Protein AF-A0A2K6SUF2-F1 (afdb_monomer)

Secondary structure (DSSP, 8-state):
--------HHHHHHTSTT-TT-----HHHHH-GGGGTTS-----TT-TT-GGGHHHHHHHHHHHHHHHHHHHTSSHHHHHHHHHHHHHTTT-B-SSGGGTT-B-EEE-S-SSTTT---EEE---S-TT-PPPHHHHTTT----

Solvent-accessible surface area (backbone atoms only — not comparable to full-atom values): 8845 Å² total; per-residue (Å²): 130,84,74,80,77,79,76,49,71,59,59,53,52,40,67,36,92,92,31,61,80,54,72,78,75,56,65,73,59,68,71,38,61,75,77,50,62,90,53,90,78,75,74,69,86,88,54,88,84,50,80,88,42,52,67,56,51,50,53,49,48,54,53,50,47,31,59,46,49,58,61,42,40,65,48,74,66,36,37,48,51,53,48,52,39,36,76,72,34,65,62,35,55,44,88,50,78,92,49,73,64,38,50,22,42,69,22,19,85,36,87,50,89,87,76,47,70,63,41,78,46,65,72,95,64,69,90,87,64,77,74,52,69,76,55,56,61,69,38,55,32,33,105

pLDDT: mean 79.37, std 14.46, range [34.09, 95.25]

Mean predicted aligned error: 8.41 Å

Organism: Saimiri boliviensis boliviensis (NCBI:txid39432)

Foldseek 3Di:
DDDPPDQDPQNVQCPDPPNVQFDRQDVVCVVPVVLCPPPPPDDPPVPDPDPVCPVVVVVSVVVSVQLSSQSRCQDPPNVVRSLVCQVVLSVWFDPDPVRVRHRWHWAWDDQDPPPTAIDTDGDPDDDPDRPPSVRNNVRYDDD

Sequence (143 aa):
MSSSEEVSWISWFCGLRGYEFFCEVDEDYIQVKFNLTGLNVQPDEEREDNPNQSDLIEQAAEMLYGLIQARYILPNRGIAQMLEKYQQADFGYCPHVYCENQPMLPVGLSDIPGEAMVKLYYHPGQHGETPSLLKIQKISWAW

InterPro domains:
  IPR000704 Casein kinase II, regulatory subunit [PF01214] (8-121)
  IPR000704 Casein kinase II, regulatory subunit [PR00472] (8-24)
  IPR000704 Casein kinase II, regulatory subunit [PR00472] (25-39)
  IPR000704 Casein kinase II, regulatory subunit [PR00472] (65-86)
  IPR000704 Casein kinase II, regulatory subunit [PR00472] (90-111)
  IPR000704 Casein kinase II, regulatory subunit [PR00472] (112-133)
  IPR000704 Casein kinase II, regulatory subunit [PTHR11740] (2-122)
  IPR000704 Casein kinase II, regulatory subunit [SM01085] (8-135)
  IPR016149 Casein kinase II, regulatory subunit, N-terminal [G3DSA:1.10.1820.10] (1-90)
  IPR035991 Casein kinase II subunit beta-like [SSF57798] (6-121)

Structure (mmCIF, N/CA/C/O backbone):
data_AF-A0A2K6SUF2-F1
#
_entry.id   AF-A0A2K6SUF2-F1
#
loop_
_atom_site.group_PDB
_atom_site.id
_atom_site.type_symbol
_atom_site.label_atom_id
_atom_site.label_alt_id
_atom_site.label_comp_id
_atom_site.label_asym_id
_atom_site.label_entity_id
_atom_site.label_seq_id
_atom_site.pdbx_PDB_ins_code
_atom_site.Cartn_x
_atom_site.Cartn_y
_atom_site.Cartn_z
_atom_site.occupancy
_atom_site.B_iso_or_equiv
_atom_site.auth_seq_id
_atom_site.auth_comp_id
_atom_site.auth_asym_id
_atom_site.auth_atom_id
_atom_site.pdbx_PDB_model_num
ATOM 1 N N . MET A 1 1 ? -14.552 24.640 -19.407 1.00 34.09 1 MET A N 1
ATOM 2 C CA . MET A 1 1 ? -14.450 23.401 -20.205 1.00 34.09 1 MET A CA 1
ATOM 3 C C . MET A 1 1 ? -13.461 22.533 -19.457 1.00 34.09 1 MET A C 1
ATOM 5 O O . MET A 1 1 ? -12.355 23.002 -19.236 1.00 34.09 1 MET A O 1
ATOM 9 N N . SER A 1 2 ? -13.925 21.406 -18.917 1.00 47.66 2 SER A N 1
ATOM 10 C CA . SER A 1 2 ? -13.158 20.541 -18.011 1.00 47.66 2 SER A CA 1
ATOM 11 C C . SER A 1 2 ? -11.931 20.009 -18.744 1.00 47.66 2 SER A C 1
ATOM 13 O O . SER A 1 2 ? -12.105 19.370 -19.780 1.00 47.66 2 SER A O 1
ATOM 15 N N . SER A 1 3 ? -10.717 20.276 -18.253 1.00 49.47 3 SER A N 1
ATOM 16 C CA . SER A 1 3 ? -9.600 19.397 -18.592 1.00 49.47 3 SER A CA 1
ATOM 17 C C . SER A 1 3 ? -9.940 18.053 -17.972 1.00 49.47 3 SER A C 1
ATOM 19 O O . SER A 1 3 ? -10.200 17.979 -16.772 1.00 49.47 3 SER A O 1
ATOM 21 N N . SER A 1 4 ? -10.044 17.016 -18.787 1.00 57.81 4 SER A N 1
ATOM 22 C CA . SER A 1 4 ? -10.006 15.649 -18.293 1.00 57.81 4 SER A CA 1
ATOM 23 C C . SER A 1 4 ? -8.680 15.517 -17.547 1.00 57.81 4 SER A C 1
ATOM 25 O O . SER A 1 4 ? -7.631 15.598 -18.180 1.00 57.81 4 SER A O 1
ATOM 27 N N . GLU A 1 5 ? -8.706 15.459 -16.218 1.00 69.69 5 GLU A N 1
ATOM 28 C CA . GLU A 1 5 ? -7.509 15.134 -15.445 1.00 69.69 5 GLU A CA 1
ATOM 29 C C . GLU A 1 5 ? -7.100 13.725 -15.878 1.00 69.69 5 GLU A C 1
ATOM 31 O O . GLU A 1 5 ? -7.858 12.769 -15.703 1.00 69.69 5 GLU A O 1
AT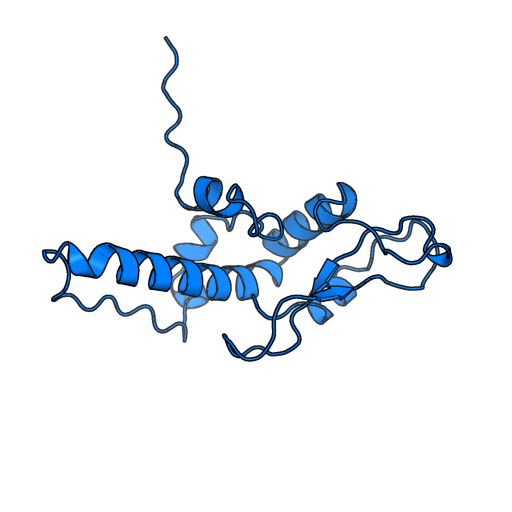OM 36 N N . GLU A 1 6 ? -5.966 13.612 -16.568 1.00 79.12 6 GLU A N 1
ATOM 37 C CA . GLU A 1 6 ? -5.395 12.311 -16.891 1.00 79.12 6 GLU A CA 1
ATOM 38 C C . GLU A 1 6 ? -5.068 11.623 -15.563 1.00 79.12 6 GLU A C 1
ATOM 40 O O . GLU A 1 6 ? -4.256 12.112 -14.778 1.00 79.12 6 GLU A O 1
ATOM 45 N N . VAL A 1 7 ? -5.767 10.525 -15.276 1.00 85.38 7 VAL A N 1
ATOM 46 C CA . VAL A 1 7 ? -5.544 9.729 -14.067 1.00 85.38 7 VAL A CA 1
ATOM 47 C C . VAL A 1 7 ? -4.164 9.086 -14.186 1.00 85.38 7 VAL A C 1
ATOM 49 O O . VAL A 1 7 ? -3.870 8.439 -15.193 1.00 85.38 7 VAL A O 1
ATOM 52 N N . SER A 1 8 ? -3.311 9.270 -13.177 1.00 92.12 8 SER A N 1
ATOM 53 C CA . SER A 1 8 ? -1.987 8.643 -13.155 1.00 92.12 8 SER A CA 1
ATOM 54 C C . SER A 1 8 ? -2.113 7.117 -13.109 1.00 92.12 8 SER A C 1
ATOM 56 O O . SER A 1 8 ? -3.099 6.581 -12.599 1.00 92.12 8 SER A O 1
ATOM 58 N N . TRP A 1 9 ? -1.097 6.395 -13.597 1.00 93.12 9 TRP A N 1
ATOM 59 C CA . TRP A 1 9 ? -1.087 4.927 -13.521 1.00 93.12 9 TRP A CA 1
ATOM 60 C C . TRP A 1 9 ? -1.239 4.431 -12.076 1.00 93.12 9 TRP A C 1
ATOM 62 O O . TRP A 1 9 ? -1.969 3.478 -11.834 1.00 93.12 9 TRP A O 1
ATOM 72 N N . ILE A 1 10 ? -0.620 5.125 -11.113 1.00 94.25 10 ILE A N 1
ATOM 73 C CA . ILE A 1 10 ? -0.703 4.806 -9.681 1.00 94.25 10 ILE A CA 1
ATOM 74 C C . ILE A 1 10 ? -2.144 4.915 -9.176 1.00 94.25 10 ILE A C 1
ATOM 76 O O . ILE A 1 10 ? -2.648 3.982 -8.556 1.00 94.25 10 ILE A O 1
ATOM 80 N N . SER A 1 11 ? -2.818 6.030 -9.467 1.00 93.94 11 SER A N 1
ATOM 81 C CA . SER A 1 11 ? -4.192 6.244 -9.004 1.00 93.94 11 SER A CA 1
ATOM 82 C C . SER A 1 11 ? -5.171 5.286 -9.687 1.00 93.94 11 SER A C 1
ATOM 84 O O . SER A 1 11 ? -6.050 4.713 -9.043 1.00 93.94 11 SER A O 1
ATOM 86 N N . TRP A 1 12 ? -4.968 5.018 -10.982 1.00 93.56 12 TRP A N 1
ATOM 87 C CA . TRP A 1 12 ? -5.720 3.994 -11.703 1.00 93.56 12 TRP A CA 1
ATOM 88 C C . TRP A 1 12 ? -5.540 2.603 -11.077 1.00 93.56 12 TRP A C 1
ATOM 90 O O . TRP A 1 12 ? -6.537 1.942 -10.790 1.00 93.56 12 TRP A O 1
ATOM 100 N N . PHE A 1 13 ? -4.296 2.188 -10.819 1.00 92.31 13 PHE A N 1
ATOM 101 C CA . PHE A 1 13 ? -3.958 0.875 -10.267 1.00 92.31 13 PHE A CA 1
ATOM 102 C C . PHE A 1 13 ? -4.526 0.678 -8.855 1.00 92.31 13 PHE A C 1
ATOM 104 O O . PHE A 1 13 ? -5.204 -0.314 -8.598 1.00 92.31 13 PHE A O 1
ATOM 111 N N . CYS A 1 14 ? -4.339 1.650 -7.956 1.00 92.69 14 CYS A N 1
ATOM 112 C CA . CYS A 1 14 ? -4.898 1.610 -6.599 1.00 92.69 14 CYS A CA 1
ATOM 113 C C . CYS A 1 14 ? -6.441 1.633 -6.582 1.00 92.69 14 CYS A C 1
ATOM 115 O O . CYS A 1 14 ? -7.055 1.213 -5.601 1.00 92.69 14 CYS A O 1
ATOM 117 N N . GLY A 1 15 ? -7.075 2.113 -7.658 1.00 91.38 15 GLY A N 1
ATOM 118 C CA . GLY A 1 15 ? -8.526 2.095 -7.843 1.00 91.38 15 GLY A CA 1
ATOM 119 C C . GLY A 1 15 ? -9.087 0.775 -8.388 1.00 91.38 15 GLY A C 1
ATOM 120 O O . GLY A 1 15 ? -10.310 0.618 -8.459 1.00 91.38 15 GLY A O 1
ATOM 121 N N . LEU A 1 16 ? -8.235 -0.176 -8.789 1.00 90.94 16 LEU A N 1
ATOM 122 C CA . LEU A 1 16 ? -8.674 -1.482 -9.270 1.00 90.94 16 LEU A CA 1
ATOM 123 C C . LEU A 1 16 ? -9.233 -2.335 -8.126 1.00 90.94 16 LEU A C 1
ATOM 125 O O . LEU A 1 16 ? -8.742 -2.342 -6.996 1.00 90.94 16 LEU A O 1
ATOM 129 N N . ARG A 1 17 ? -10.256 -3.131 -8.447 1.00 89.12 17 ARG A N 1
ATOM 130 C CA . ARG A 1 17 ? -10.838 -4.086 -7.501 1.00 89.12 17 ARG A CA 1
ATOM 131 C C . ARG A 1 17 ? -9.795 -5.131 -7.094 1.00 89.12 17 ARG A C 1
ATOM 133 O O . ARG A 1 17 ? -9.251 -5.808 -7.960 1.00 89.12 17 ARG A O 1
ATOM 140 N N . GLY A 1 18 ? -9.604 -5.329 -5.794 1.00 84.94 18 GLY A N 1
ATOM 141 C CA . GLY A 1 18 ? -8.580 -6.211 -5.223 1.00 84.94 18 GLY A CA 1
ATOM 142 C C . GLY A 1 18 ? -7.276 -5.505 -4.838 1.00 84.94 18 GLY A C 1
ATOM 143 O O . GLY A 1 18 ? -6.436 -6.130 -4.193 1.00 84.94 18 GLY A O 1
ATOM 144 N N . TYR A 1 19 ? -7.117 -4.225 -5.190 1.00 87.38 19 TYR A N 1
ATOM 145 C CA . TYR A 1 19 ? -5.934 -3.411 -4.897 1.00 87.38 19 TYR A CA 1
ATOM 146 C C . TYR A 1 19 ? -6.245 -2.268 -3.917 1.00 87.38 19 TYR A C 1
ATOM 148 O O . TYR A 1 19 ? -5.422 -1.386 -3.693 1.00 87.38 19 TYR A O 1
ATOM 156 N N . GLU A 1 20 ? -7.398 -2.309 -3.246 1.00 86.62 20 GLU A N 1
ATOM 157 C CA . GLU A 1 20 ? -7.878 -1.248 -2.350 1.00 86.62 20 GLU A CA 1
ATOM 158 C C . GLU A 1 20 ? -6.990 -1.057 -1.107 1.00 86.62 20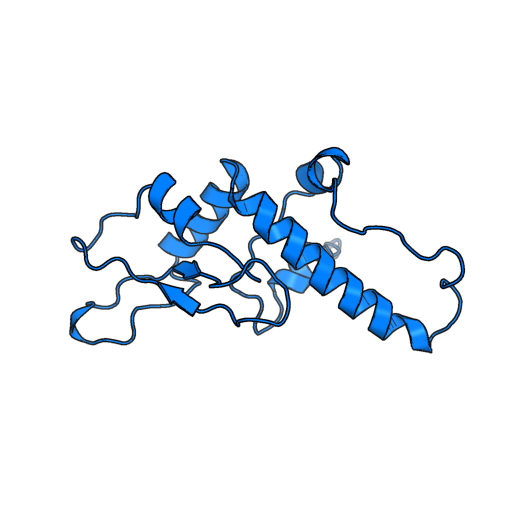 GLU A C 1
ATOM 160 O O . GLU A 1 20 ? -7.086 -0.047 -0.402 1.00 86.62 20 GLU A O 1
ATOM 165 N N . PHE A 1 21 ? -6.126 -2.035 -0.815 1.00 88.50 21 PHE A N 1
ATOM 166 C CA . PHE A 1 21 ? -5.176 -1.984 0.295 1.00 88.50 21 PHE A CA 1
ATOM 167 C C . PHE A 1 21 ? -3.915 -1.181 -0.032 1.00 88.50 21 PHE A C 1
ATOM 169 O O . PHE A 1 21 ? -3.185 -0.798 0.885 1.00 88.50 21 PHE A O 1
ATOM 176 N N . PHE A 1 22 ? -3.663 -0.902 -1.310 1.00 90.50 22 PHE A N 1
ATOM 177 C CA . PHE A 1 22 ? -2.564 -0.046 -1.716 1.00 90.50 22 PHE A CA 1
ATOM 178 C C . PHE A 1 22 ? -2.851 1.408 -1.328 1.00 90.50 22 PHE A C 1
ATOM 180 O O . PHE A 1 22 ? -3.994 1.871 -1.289 1.00 90.50 22 PHE A O 1
ATOM 187 N N . CYS A 1 23 ? -1.783 2.126 -1.008 1.00 92.31 23 CYS A N 1
ATOM 188 C CA . CYS A 1 23 ? -1.780 3.577 -0.931 1.00 92.31 23 CYS A CA 1
ATOM 189 C C . CYS A 1 23 ? -1.072 4.120 -2.177 1.00 92.31 23 CYS A C 1
ATOM 191 O O . CYS A 1 23 ? -0.328 3.394 -2.840 1.00 92.31 23 CYS A O 1
ATOM 193 N N . GLU A 1 24 ? -1.322 5.377 -2.525 1.00 95.25 24 GLU A N 1
ATOM 194 C CA . GLU A 1 24 ? -0.695 5.992 -3.693 1.00 95.25 24 GLU A CA 1
ATOM 195 C C . GLU A 1 24 ? 0.730 6.427 -3.327 1.00 95.25 24 GLU A C 1
ATOM 197 O O . GLU A 1 24 ? 0.940 7.379 -2.572 1.00 95.25 24 GLU A O 1
ATOM 202 N N . VAL A 1 25 ? 1.730 5.694 -3.824 1.00 94.69 25 VAL A N 1
ATOM 203 C CA . VAL A 1 25 ? 3.140 6.035 -3.598 1.00 94.69 25 VAL A CA 1
ATOM 204 C C . VAL A 1 25 ? 3.447 7.381 -4.248 1.00 94.69 25 VAL A C 1
ATOM 206 O O . VAL A 1 25 ? 3.221 7.559 -5.444 1.00 94.69 25 VAL A O 1
ATOM 209 N N . ASP A 1 26 ? 4.028 8.307 -3.482 1.00 94.75 26 ASP A N 1
ATOM 210 C CA . ASP A 1 26 ? 4.439 9.601 -4.028 1.00 94.75 26 ASP A CA 1
ATOM 211 C C . ASP A 1 26 ? 5.442 9.415 -5.184 1.00 94.75 26 ASP A C 1
ATOM 213 O O . ASP A 1 26 ? 6.453 8.715 -5.053 1.00 94.75 26 ASP A O 1
ATOM 217 N N . GLU A 1 27 ? 5.227 10.105 -6.306 1.00 91.75 27 GLU A N 1
ATOM 218 C CA . GLU A 1 27 ? 6.136 10.027 -7.457 1.00 91.75 27 GLU A CA 1
ATOM 219 C C . GLU A 1 27 ? 7.570 10.455 -7.105 1.00 91.75 27 GLU A C 1
ATOM 221 O O . GLU A 1 27 ? 8.535 9.894 -7.628 1.00 91.75 27 GLU A O 1
ATOM 226 N N . ASP A 1 28 ? 7.732 11.407 -6.178 1.00 93.56 28 ASP A N 1
ATOM 227 C CA . ASP A 1 28 ? 9.047 11.862 -5.720 1.00 93.56 28 ASP A CA 1
ATOM 228 C C . ASP A 1 28 ? 9.822 10.756 -4.984 1.00 93.56 28 ASP A C 1
ATOM 230 O O . ASP A 1 28 ? 11.051 10.706 -5.066 1.00 93.56 28 ASP A O 1
ATOM 234 N N . TYR A 1 29 ? 9.132 9.814 -4.335 1.00 93.94 29 TYR A N 1
ATOM 235 C CA . TYR A 1 29 ? 9.752 8.641 -3.729 1.00 93.94 29 TYR A CA 1
ATOM 236 C C . TYR A 1 29 ? 10.286 7.672 -4.788 1.00 93.94 29 TYR A C 1
ATOM 238 O O . TYR A 1 29 ? 11.397 7.153 -4.630 1.00 93.94 29 TYR A O 1
ATOM 246 N N . ILE A 1 30 ? 9.520 7.452 -5.863 1.00 91.56 30 ILE A N 1
ATOM 247 C CA . ILE A 1 30 ? 9.874 6.550 -6.973 1.00 91.56 30 ILE A CA 1
ATOM 248 C C . ILE A 1 30 ? 11.040 7.123 -7.787 1.00 91.56 30 ILE A C 1
ATOM 250 O O . ILE A 1 30 ? 11.960 6.399 -8.163 1.00 91.56 30 ILE A O 1
ATOM 254 N N . GLN A 1 31 ? 11.050 8.437 -8.021 1.00 89.44 31 GLN A N 1
ATOM 255 C CA . GLN A 1 31 ? 12.101 9.113 -8.790 1.00 89.44 31 GLN A CA 1
ATOM 256 C C . GLN A 1 31 ? 13.482 9.051 -8.110 1.00 89.44 31 GLN A C 1
ATOM 258 O O . GLN A 1 31 ? 14.522 9.149 -8.774 1.00 89.44 31 GLN A O 1
ATOM 263 N N . VAL A 1 32 ? 13.532 8.846 -6.790 1.00 90.75 32 VAL A N 1
ATOM 264 C CA . VAL A 1 32 ? 14.786 8.653 -6.055 1.00 90.75 32 VAL A CA 1
ATOM 265 C C . VAL A 1 32 ? 15.303 7.232 -6.285 1.00 90.75 32 VAL A C 1
ATOM 267 O O . VAL A 1 32 ? 14.987 6.299 -5.550 1.00 90.75 32 VAL A O 1
ATOM 270 N N . LYS A 1 33 ? 16.193 7.079 -7.276 1.00 86.94 33 LYS A N 1
ATOM 271 C CA . LYS A 1 33 ? 16.798 5.790 -7.681 1.00 86.94 33 LYS A CA 1
ATOM 272 C C . LYS A 1 33 ? 17.314 4.937 -6.518 1.00 86.94 33 LYS A C 1
ATOM 274 O O . LYS A 1 33 ? 17.229 3.715 -6.573 1.00 86.94 33 LYS A O 1
ATOM 279 N N . PHE A 1 34 ? 17.838 5.565 -5.462 1.00 89.50 34 PHE A N 1
ATOM 280 C CA . PHE A 1 34 ? 18.336 4.846 -4.289 1.00 89.50 34 PHE A CA 1
ATOM 281 C C . PHE A 1 34 ? 17.239 4.025 -3.586 1.00 89.50 34 PHE A C 1
ATOM 283 O O . PHE A 1 34 ? 17.511 2.903 -3.159 1.00 89.50 34 PHE A O 1
ATOM 290 N N . ASN A 1 35 ? 15.998 4.517 -3.539 1.00 88.06 35 ASN A N 1
ATOM 291 C CA . ASN A 1 35 ? 14.864 3.805 -2.937 1.00 88.06 35 ASN A CA 1
ATOM 292 C C . ASN A 1 35 ? 14.507 2.524 -3.708 1.00 88.06 35 ASN A C 1
ATOM 294 O O . ASN A 1 35 ? 13.980 1.569 -3.133 1.00 88.06 35 ASN A O 1
ATOM 298 N N . LEU A 1 36 ? 14.859 2.474 -4.995 1.00 89.00 36 LEU A N 1
ATOM 299 C CA . LEU A 1 36 ? 14.630 1.336 -5.885 1.00 89.00 36 LEU A CA 1
ATOM 300 C C . LEU A 1 36 ? 15.814 0.354 -5.926 1.00 89.00 36 LEU A C 1
ATOM 302 O O . LEU A 1 36 ? 15.749 -0.667 -6.604 1.00 89.00 36 LEU A O 1
ATOM 306 N N . THR A 1 37 ? 16.899 0.616 -5.188 1.00 87.31 37 THR A N 1
ATOM 307 C CA . THR A 1 37 ? 18.103 -0.234 -5.212 1.00 87.31 37 THR A CA 1
ATOM 308 C C . THR A 1 37 ? 17.771 -1.680 -4.831 1.00 87.31 37 THR A C 1
ATOM 310 O O . THR A 1 37 ? 17.101 -1.933 -3.829 1.00 87.31 37 THR A O 1
ATOM 313 N N . GLY A 1 38 ? 18.241 -2.648 -5.619 1.00 82.56 38 GLY A N 1
ATOM 314 C CA . GLY A 1 38 ? 17.991 -4.074 -5.381 1.00 82.56 38 GLY A CA 1
ATOM 315 C C . GLY A 1 38 ? 16.603 -4.563 -5.810 1.00 82.56 38 GLY A C 1
ATOM 316 O O . GLY A 1 38 ? 16.350 -5.760 -5.725 1.00 82.56 38 GLY A O 1
ATOM 317 N N . LEU A 1 39 ? 15.724 -3.680 -6.297 1.00 82.81 39 LEU A N 1
ATOM 318 C CA . LEU A 1 39 ? 14.610 -4.093 -7.148 1.00 82.81 39 LEU A CA 1
ATOM 319 C C . LEU A 1 39 ? 15.197 -4.322 -8.544 1.00 82.81 39 LEU A C 1
ATOM 321 O O . LEU A 1 39 ? 15.972 -3.495 -9.029 1.00 82.81 39 LEU A O 1
ATOM 325 N N . ASN A 1 40 ? 14.918 -5.462 -9.174 1.00 68.50 40 ASN A N 1
ATOM 326 C CA . ASN A 1 40 ? 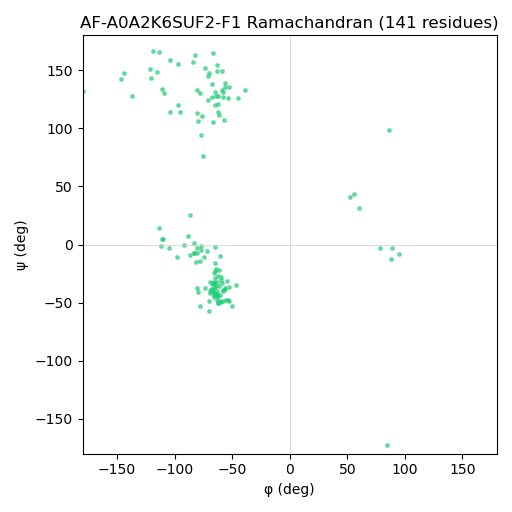15.423 -5.743 -10.517 1.00 68.50 40 ASN A CA 1
ATOM 327 C C . ASN A 1 40 ? 14.623 -4.929 -11.549 1.00 68.50 40 ASN A C 1
ATOM 329 O O . ASN A 1 40 ? 13.732 -5.457 -12.202 1.00 68.50 40 ASN A O 1
ATOM 333 N N . VAL A 1 41 ? 14.906 -3.627 -11.645 1.00 63.56 41 VAL A N 1
ATOM 334 C CA . VAL A 1 41 ? 14.193 -2.674 -12.515 1.00 63.56 41 VAL A CA 1
ATOM 335 C C . VAL A 1 41 ? 14.787 -2.643 -13.926 1.00 63.56 41 VAL A C 1
ATOM 337 O O . VAL A 1 41 ? 14.732 -1.608 -14.567 1.00 63.56 41 VAL A O 1
ATOM 340 N N . GLN A 1 42 ? 15.436 -3.703 -14.419 1.00 56.84 42 GLN A N 1
ATOM 341 C CA . GLN A 1 42 ? 15.989 -3.659 -15.778 1.00 56.84 42 GLN A CA 1
ATOM 342 C C . GLN A 1 42 ? 14.852 -3.823 -16.796 1.00 56.84 42 GLN A C 1
ATOM 344 O O . GLN A 1 42 ? 14.290 -4.918 -16.882 1.00 56.84 42 GLN A O 1
ATOM 349 N N . PRO A 1 43 ? 14.492 -2.774 -17.563 1.00 55.50 43 PRO A N 1
ATOM 350 C CA . PRO A 1 43 ? 13.703 -2.994 -18.755 1.00 55.50 43 PRO A CA 1
ATOM 351 C C . PRO A 1 43 ? 14.633 -3.677 -19.757 1.00 55.50 43 PRO A C 1
ATOM 353 O O . PRO A 1 43 ? 15.727 -3.189 -20.036 1.00 55.50 43 PRO A O 1
ATOM 356 N N . ASP A 1 44 ? 14.239 -4.837 -20.269 1.00 56.16 44 ASP A N 1
ATOM 357 C CA . ASP A 1 44 ? 14.937 -5.399 -21.421 1.00 56.16 44 ASP A CA 1
ATOM 358 C C . ASP A 1 44 ? 14.676 -4.466 -22.611 1.00 56.16 44 ASP A C 1
ATOM 360 O O . ASP A 1 44 ? 13.571 -4.436 -23.152 1.00 56.16 44 ASP A O 1
ATOM 364 N N . GLU A 1 45 ? 15.693 -3.687 -22.988 1.00 55.22 45 GLU A N 1
ATOM 365 C CA . GLU A 1 45 ? 15.645 -2.643 -24.027 1.00 55.22 45 GLU A CA 1
ATOM 366 C C . GLU A 1 45 ? 15.277 -3.186 -25.428 1.00 55.22 45 GLU A C 1
ATOM 368 O O . GLU A 1 45 ? 14.990 -2.422 -26.342 1.00 55.22 45 GLU A O 1
ATOM 373 N N . GLU A 1 46 ? 15.233 -4.509 -25.612 1.00 54.34 46 GLU A N 1
ATOM 374 C CA . GLU A 1 46 ? 14.879 -5.178 -26.874 1.00 54.34 46 GLU A CA 1
ATOM 375 C C . GLU A 1 46 ? 13.362 -5.442 -27.053 1.00 54.34 46 GLU A C 1
ATOM 377 O O . GLU A 1 46 ? 12.969 -6.155 -27.978 1.00 54.34 46 GLU A O 1
ATOM 382 N N . ARG A 1 47 ? 12.489 -4.931 -26.166 1.00 56.34 47 ARG A N 1
ATOM 383 C CA . ARG A 1 47 ? 11.083 -5.388 -26.034 1.00 56.34 47 ARG A CA 1
ATOM 384 C C . ARG A 1 47 ? 9.977 -4.426 -26.494 1.00 56.34 47 ARG A C 1
ATOM 386 O O . ARG A 1 47 ? 8.802 -4.726 -26.306 1.00 56.34 47 ARG A O 1
ATOM 393 N N . GLU A 1 48 ? 10.292 -3.276 -27.080 1.00 58.47 48 GLU A N 1
ATOM 394 C CA . GLU A 1 48 ? 9.267 -2.225 -27.243 1.00 58.47 48 GLU A CA 1
ATOM 395 C C . GLU A 1 48 ? 8.263 -2.434 -28.401 1.00 58.47 48 GLU A C 1
ATOM 397 O O . GLU A 1 48 ? 7.203 -1.816 -28.385 1.00 58.47 48 GLU A O 1
ATOM 402 N N . ASP A 1 49 ? 8.501 -3.350 -29.351 1.00 62.81 49 ASP A N 1
ATOM 403 C CA . ASP A 1 49 ? 7.683 -3.447 -30.583 1.00 62.81 49 ASP A CA 1
ATOM 404 C C . ASP A 1 49 ? 6.787 -4.700 -30.713 1.00 62.81 49 ASP A C 1
ATOM 406 O O . ASP A 1 49 ? 6.138 -4.897 -31.746 1.00 62.81 49 ASP A O 1
ATOM 410 N N . ASN A 1 50 ? 6.712 -5.576 -29.701 1.00 65.69 50 ASN A N 1
ATOM 411 C CA . ASN A 1 50 ? 5.887 -6.788 -29.784 1.00 65.69 50 ASN A CA 1
ATOM 412 C C . ASN A 1 50 ? 4.580 -6.662 -28.970 1.00 65.69 50 ASN A C 1
ATOM 414 O O . ASN A 1 50 ? 4.631 -6.671 -27.741 1.00 65.69 50 ASN A O 1
ATOM 418 N N . PRO A 1 51 ? 3.388 -6.645 -29.601 1.00 66.56 51 PRO A N 1
ATOM 419 C CA . PRO A 1 51 ? 2.111 -6.528 -28.888 1.00 66.56 51 PRO A CA 1
ATOM 420 C C . PRO A 1 51 ? 1.831 -7.692 -27.920 1.00 66.56 51 PRO A C 1
ATOM 422 O O . PRO A 1 51 ? 1.101 -7.515 -26.951 1.00 66.56 51 PRO A O 1
ATOM 425 N N . ASN A 1 52 ? 2.458 -8.860 -28.110 1.00 70.25 52 ASN A N 1
ATOM 426 C CA . ASN A 1 52 ? 2.392 -9.975 -27.157 1.00 70.25 52 ASN A CA 1
ATOM 427 C C . ASN A 1 52 ? 3.185 -9.735 -25.855 1.00 70.25 52 ASN A C 1
ATOM 429 O O . ASN A 1 52 ? 3.142 -10.580 -24.963 1.00 70.25 52 ASN A O 1
ATOM 433 N N . GLN A 1 53 ? 3.939 -8.637 -25.746 1.00 72.25 53 GLN A N 1
ATOM 434 C CA . GLN A 1 53 ? 4.721 -8.296 -24.555 1.00 72.25 53 GLN A CA 1
ATOM 435 C C . GLN A 1 53 ? 4.010 -7.300 -23.633 1.00 72.25 53 GLN A C 1
ATOM 437 O O . GLN A 1 53 ? 4.439 -7.163 -22.490 1.00 72.25 53 GLN A O 1
ATOM 442 N N . SER A 1 54 ? 2.907 -6.677 -24.069 1.00 77.88 54 SER A N 1
ATOM 443 C CA . SER A 1 54 ? 2.145 -5.723 -23.248 1.00 77.88 54 SER A CA 1
ATOM 444 C C . SER A 1 54 ? 1.707 -6.340 -21.916 1.00 77.88 54 SER A C 1
ATOM 446 O O . SER A 1 54 ? 1.984 -5.773 -20.864 1.00 77.88 54 SER A O 1
ATOM 448 N N . ASP A 1 55 ? 1.137 -7.549 -21.945 1.00 82.69 55 ASP A N 1
ATOM 449 C CA . ASP A 1 55 ? 0.679 -8.250 -20.736 1.00 82.69 55 ASP A CA 1
ATOM 450 C C . ASP A 1 55 ? 1.831 -8.583 -19.774 1.00 82.69 55 ASP A C 1
ATOM 452 O O . ASP A 1 55 ? 1.649 -8.623 -18.558 1.00 82.69 55 ASP A O 1
ATOM 456 N N . LEU A 1 56 ? 3.027 -8.854 -20.310 1.00 82.19 56 LEU A N 1
ATOM 457 C CA . LEU A 1 56 ? 4.217 -9.137 -19.503 1.00 82.19 56 LEU A CA 1
ATOM 458 C C . LEU A 1 56 ? 4.757 -7.864 -18.849 1.00 82.19 56 LEU A C 1
ATOM 460 O O . LEU A 1 56 ? 5.212 -7.913 -17.708 1.00 82.19 56 LEU A O 1
ATOM 464 N N . ILE A 1 57 ? 4.707 -6.739 -19.565 1.00 83.75 57 ILE A N 1
ATOM 465 C CA . ILE A 1 57 ? 5.096 -5.426 -19.044 1.00 83.75 57 ILE A CA 1
ATOM 466 C C . ILE A 1 57 ? 4.131 -5.005 -17.938 1.00 83.75 57 ILE A C 1
ATOM 468 O O . ILE A 1 57 ? 4.583 -4.555 -16.890 1.00 83.75 57 ILE A O 1
ATOM 472 N N . GLU A 1 58 ? 2.828 -5.202 -18.136 1.00 85.25 58 GLU A N 1
ATOM 473 C CA . GLU A 1 58 ? 1.811 -4.880 -17.136 1.00 85.25 58 GLU A CA 1
ATOM 474 C C . GLU A 1 58 ? 2.008 -5.716 -15.865 1.00 85.25 58 GLU A C 1
ATOM 476 O O . GLU A 1 58 ? 2.189 -5.150 -14.792 1.00 85.25 58 GLU A O 1
ATOM 481 N N . GLN A 1 59 ? 2.157 -7.041 -15.981 1.00 83.75 59 GLN A N 1
ATOM 482 C CA . GLN A 1 59 ? 2.476 -7.912 -14.837 1.00 83.75 59 GLN A CA 1
ATOM 483 C C . GLN A 1 59 ? 3.780 -7.517 -14.126 1.00 83.75 59 GLN A C 1
ATOM 485 O O . GLN A 1 59 ? 3.863 -7.551 -12.895 1.00 83.75 59 GLN A O 1
ATOM 490 N N . ALA A 1 60 ? 4.813 -7.140 -14.884 1.00 85.69 60 ALA A N 1
ATOM 491 C CA . ALA A 1 60 ? 6.070 -6.673 -14.312 1.00 85.69 60 ALA A CA 1
ATOM 492 C C . ALA A 1 60 ? 5.901 -5.335 -13.577 1.00 85.69 60 ALA A C 1
ATOM 494 O O . ALA A 1 60 ? 6.497 -5.153 -12.514 1.00 85.69 60 ALA A O 1
ATOM 495 N N . ALA A 1 61 ? 5.082 -4.424 -14.108 1.00 89.12 61 ALA A N 1
ATOM 496 C CA . ALA A 1 61 ? 4.764 -3.146 -13.484 1.00 89.12 61 ALA A CA 1
ATOM 497 C C . ALA A 1 61 ? 3.974 -3.335 -12.182 1.00 89.12 61 ALA A C 1
ATOM 499 O O . ALA A 1 61 ? 4.353 -2.747 -11.170 1.00 89.12 61 ALA A O 1
ATOM 500 N N . GLU A 1 62 ? 2.956 -4.204 -12.167 1.00 87.69 62 GLU A N 1
ATOM 501 C CA . GLU A 1 62 ? 2.205 -4.540 -10.948 1.00 87.69 62 GLU A CA 1
ATOM 502 C C . GLU A 1 62 ? 3.127 -5.104 -9.863 1.00 87.69 62 GLU A C 1
ATOM 504 O O . GLU A 1 62 ? 3.126 -4.643 -8.719 1.00 87.69 62 GLU A O 1
ATOM 509 N N . MET A 1 63 ? 3.971 -6.073 -10.230 1.00 85.62 63 MET A N 1
ATOM 510 C CA . MET A 1 63 ? 4.912 -6.692 -9.299 1.00 85.62 63 MET A CA 1
ATOM 511 C C . MET A 1 63 ? 5.933 -5.676 -8.774 1.00 85.62 63 MET A C 1
ATOM 513 O O . MET A 1 63 ? 6.214 -5.640 -7.576 1.00 85.62 63 MET A O 1
ATOM 517 N N . LEU A 1 64 ? 6.489 -4.838 -9.652 1.00 88.88 64 LEU A N 1
ATOM 518 C CA . LEU A 1 64 ? 7.435 -3.802 -9.254 1.00 88.88 64 LEU A CA 1
ATOM 519 C C . LEU A 1 64 ? 6.777 -2.781 -8.322 1.00 88.88 64 LEU A C 1
ATOM 521 O O . LEU A 1 64 ? 7.382 -2.409 -7.317 1.00 88.88 64 LEU A O 1
ATOM 525 N N . TYR A 1 65 ? 5.546 -2.361 -8.617 1.00 91.81 65 TYR A N 1
ATOM 526 C CA . TYR A 1 65 ? 4.807 -1.433 -7.772 1.00 91.81 65 TYR A CA 1
ATOM 527 C C . TYR A 1 65 ? 4.518 -2.029 -6.393 1.00 91.81 65 TYR A C 1
ATOM 529 O O . TYR A 1 65 ? 4.744 -1.343 -5.402 1.00 91.81 65 TYR A O 1
ATOM 537 N N . GLY A 1 66 ? 4.162 -3.316 -6.299 1.00 88.25 66 GLY A N 1
ATOM 538 C CA . GLY A 1 66 ? 4.078 -4.041 -5.022 1.00 88.25 66 GLY A CA 1
ATOM 539 C C . GLY A 1 66 ? 5.366 -3.961 -4.202 1.00 88.25 66 GLY A C 1
ATOM 540 O O . GLY A 1 66 ? 5.371 -3.568 -3.035 1.00 88.25 66 GLY A O 1
ATOM 541 N N . LEU A 1 67 ? 6.512 -4.218 -4.836 1.00 86.94 67 LEU A N 1
ATOM 542 C CA . LEU A 1 67 ? 7.811 -4.139 -4.161 1.00 86.94 67 LEU A CA 1
ATOM 543 C C . LEU A 1 67 ? 8.175 -2.713 -3.710 1.00 86.94 67 LEU A C 1
ATOM 545 O O . LEU A 1 67 ? 8.823 -2.532 -2.673 1.00 86.94 67 LEU A O 1
ATOM 549 N N . ILE A 1 68 ? 7.777 -1.697 -4.477 1.00 91.75 68 ILE A N 1
ATOM 550 C CA . ILE A 1 68 ? 7.951 -0.287 -4.113 1.00 91.75 68 ILE A CA 1
ATOM 551 C C . ILE A 1 68 ? 7.024 0.080 -2.956 1.00 91.75 68 ILE A C 1
ATOM 553 O O . ILE A 1 68 ? 7.500 0.645 -1.971 1.00 91.75 68 ILE A O 1
ATOM 557 N N . GLN A 1 69 ? 5.739 -0.267 -3.050 1.00 90.69 69 GLN A N 1
ATOM 558 C CA . GLN A 1 69 ? 4.712 -0.031 -2.037 1.00 90.69 69 GLN A CA 1
ATOM 559 C C . GLN A 1 69 ? 5.162 -0.576 -0.691 1.00 90.69 69 GLN A C 1
ATOM 561 O O . GLN A 1 69 ? 5.155 0.141 0.310 1.00 90.69 69 GLN A O 1
ATOM 566 N N . ALA A 1 70 ? 5.637 -1.820 -0.695 1.00 87.38 70 ALA A N 1
ATOM 567 C CA . ALA A 1 70 ? 6.188 -2.479 0.465 1.00 87.38 70 ALA A CA 1
ATOM 568 C C . ALA A 1 70 ? 7.242 -1.567 1.133 1.00 87.38 70 ALA A C 1
ATOM 570 O O . ALA A 1 70 ? 7.122 -1.218 2.305 1.00 87.38 70 ALA A O 1
ATOM 571 N N . ARG A 1 71 ? 8.236 -1.071 0.389 1.00 89.31 71 ARG A N 1
ATOM 572 C CA . ARG A 1 71 ? 9.264 -0.163 0.936 1.00 89.31 71 ARG A CA 1
ATOM 573 C C . ARG A 1 71 ? 8.717 1.208 1.342 1.00 89.31 71 ARG A C 1
ATOM 575 O O . ARG A 1 71 ? 9.211 1.788 2.310 1.00 89.31 71 ARG A O 1
ATOM 582 N N . TYR A 1 72 ? 7.726 1.728 0.623 1.00 92.00 72 TYR A N 1
ATOM 583 C CA . TYR A 1 72 ? 7.172 3.066 0.817 1.00 92.00 72 TYR A CA 1
ATOM 584 C C . TYR A 1 72 ? 6.386 3.214 2.124 1.00 92.00 72 TYR A C 1
ATOM 586 O O . TYR A 1 72 ? 6.441 4.268 2.756 1.00 92.00 72 TYR A O 1
ATOM 594 N N . ILE A 1 73 ? 5.721 2.158 2.594 1.00 89.75 73 ILE A N 1
ATOM 595 C CA . ILE A 1 73 ? 4.927 2.198 3.837 1.00 89.75 73 ILE A CA 1
ATOM 596 C C . ILE A 1 73 ? 5.767 2.138 5.126 1.00 89.75 73 ILE A C 1
ATOM 598 O O . ILE A 1 73 ? 5.224 2.219 6.226 1.00 89.75 73 ILE A O 1
ATOM 602 N N . LEU A 1 74 ? 7.096 2.024 5.015 1.00 87.06 74 LEU A N 1
ATOM 603 C CA . LEU A 1 74 ? 8.028 2.114 6.145 1.00 87.06 74 LEU A CA 1
ATOM 604 C C . LEU A 1 74 ? 8.311 3.542 6.633 1.00 87.06 74 LEU A C 1
ATOM 606 O O . LEU A 1 74 ? 8.225 3.775 7.847 1.00 87.06 74 LEU A O 1
ATOM 6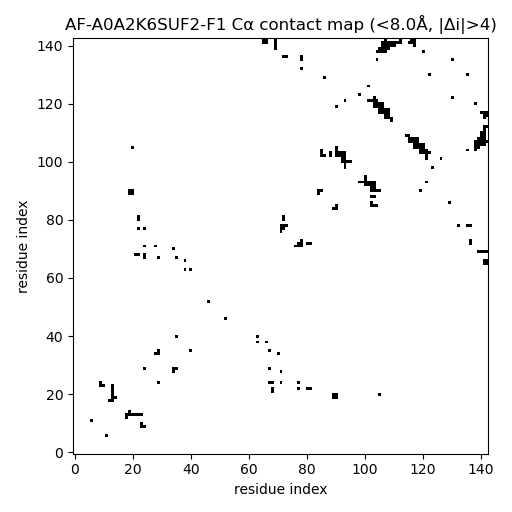10 N N . PRO A 1 75 ? 8.721 4.488 5.763 1.00 90.19 75 PRO A N 1
ATOM 611 C CA . PRO A 1 75 ? 8.939 5.873 6.157 1.00 90.19 75 PRO A CA 1
ATOM 612 C C . PRO A 1 75 ? 7.638 6.579 6.560 1.00 90.19 75 PRO A C 1
ATOM 614 O O . PRO A 1 75 ? 6.531 6.149 6.243 1.00 90.19 75 PRO A O 1
ATOM 617 N N . ASN A 1 76 ? 7.790 7.729 7.226 1.00 88.81 76 ASN A N 1
ATOM 618 C CA . ASN A 1 76 ? 6.684 8.499 7.808 1.00 88.81 76 ASN A CA 1
ATOM 619 C C . ASN A 1 76 ? 5.567 8.862 6.815 1.00 88.81 76 ASN A C 1
ATOM 621 O O . ASN A 1 76 ? 4.420 8.968 7.232 1.00 88.81 76 ASN A O 1
ATOM 625 N N . ARG A 1 77 ? 5.888 9.073 5.531 1.00 92.12 77 ARG A N 1
ATOM 626 C CA . ARG A 1 77 ? 4.885 9.434 4.520 1.00 92.12 77 ARG A CA 1
ATOM 627 C C . ARG A 1 77 ? 3.952 8.266 4.209 1.00 92.12 77 ARG A C 1
ATOM 629 O O . ARG A 1 77 ? 2.756 8.383 4.451 1.00 92.12 77 ARG A O 1
ATOM 636 N N . GLY A 1 78 ? 4.494 7.125 3.782 1.00 91.25 78 GLY A N 1
ATOM 637 C CA . GLY A 1 78 ? 3.662 5.968 3.453 1.00 91.25 78 GLY A CA 1
ATOM 638 C C . GLY A 1 78 ? 2.932 5.395 4.664 1.00 91.25 78 GLY A C 1
ATOM 639 O O . GLY A 1 78 ? 1.760 5.045 4.555 1.00 91.25 78 GLY A O 1
ATOM 640 N N . ILE A 1 79 ? 3.546 5.385 5.854 1.00 88.12 79 ILE A N 1
ATOM 641 C CA . ILE A 1 79 ? 2.819 4.939 7.051 1.00 88.12 79 ILE A CA 1
ATOM 642 C C . ILE A 1 79 ? 1.674 5.885 7.438 1.00 88.12 79 ILE A C 1
ATOM 644 O O . ILE A 1 79 ? 0.654 5.421 7.942 1.00 88.12 79 ILE A O 1
ATOM 648 N N . ALA A 1 80 ? 1.815 7.196 7.206 1.00 91.00 80 ALA A N 1
ATOM 649 C CA . ALA A 1 80 ? 0.738 8.148 7.453 1.00 91.00 80 ALA A CA 1
ATOM 650 C C . ALA A 1 80 ? -0.442 7.905 6.503 1.00 91.00 80 ALA A C 1
ATOM 652 O O . ALA A 1 80 ? -1.578 7.881 6.969 1.00 91.00 80 ALA A O 1
ATOM 653 N N . GLN A 1 81 ? -0.178 7.628 5.220 1.00 92.44 81 GLN A N 1
ATOM 654 C CA . GLN A 1 81 ? -1.230 7.254 4.269 1.00 92.44 81 GLN A CA 1
ATOM 655 C C . GLN A 1 81 ? -1.933 5.946 4.676 1.00 92.44 81 GLN A C 1
ATOM 657 O O . GLN A 1 81 ? -3.159 5.867 4.690 1.00 92.44 81 GLN A O 1
ATOM 662 N N . MET A 1 82 ? -1.179 4.921 5.088 1.00 90.25 82 MET A N 1
ATOM 663 C CA . MET A 1 82 ? -1.774 3.667 5.575 1.00 90.25 82 MET A CA 1
ATOM 664 C C . MET A 1 82 ? -2.599 3.870 6.852 1.00 90.25 82 MET A C 1
ATOM 666 O O . MET A 1 82 ? -3.630 3.224 7.036 1.00 90.25 82 MET A O 1
ATOM 670 N N . LEU A 1 83 ? -2.172 4.772 7.740 1.00 88.25 83 LEU A N 1
ATOM 671 C CA . LEU A 1 83 ? -2.928 5.126 8.939 1.00 88.25 83 LEU A CA 1
ATOM 672 C C . LEU A 1 83 ? -4.243 5.837 8.594 1.00 88.25 83 LEU A C 1
ATOM 674 O O . LEU A 1 83 ? -5.257 5.557 9.227 1.00 88.25 83 LEU A O 1
ATOM 678 N N . GLU A 1 84 ? -4.241 6.724 7.602 1.00 92.19 84 GLU A N 1
ATOM 679 C CA . GLU A 1 84 ? -5.455 7.383 7.117 1.00 92.19 84 GLU A CA 1
ATOM 680 C C . GLU A 1 84 ? -6.468 6.354 6.593 1.00 92.19 84 GLU A C 1
ATOM 682 O O . GLU A 1 84 ? -7.607 6.321 7.062 1.00 92.19 84 GLU A O 1
ATOM 687 N N . LYS A 1 85 ? -6.023 5.422 5.741 1.00 91.69 85 LYS A N 1
ATOM 688 C CA . LYS A 1 85 ? -6.850 4.301 5.259 1.00 91.69 85 LYS A CA 1
ATOM 689 C C . LYS A 1 85 ? -7.381 3.427 6.401 1.00 91.69 85 LYS A C 1
ATOM 691 O O . LYS A 1 85 ? -8.539 3.015 6.396 1.00 91.69 85 LYS A O 1
ATOM 696 N N . TYR A 1 86 ? -6.565 3.172 7.426 1.00 88.94 86 TYR A N 1
ATOM 697 C CA . TYR A 1 86 ? -6.985 2.428 8.619 1.00 88.94 86 TYR A CA 1
ATOM 698 C C . TYR A 1 86 ? -8.089 3.151 9.398 1.00 88.94 86 TYR A C 1
ATOM 700 O O . TYR A 1 86 ? -9.055 2.523 9.827 1.00 88.94 86 TYR A O 1
ATOM 708 N N . GLN A 1 87 ? -7.965 4.469 9.572 1.00 89.50 87 GLN A N 1
ATOM 709 C CA . GLN A 1 87 ? -8.969 5.293 10.253 1.00 89.50 87 GLN A CA 1
ATOM 710 C C . GLN A 1 87 ? -10.292 5.346 9.480 1.00 89.50 87 GLN A C 1
ATOM 712 O O . GLN A 1 87 ? -11.354 5.401 10.098 1.00 89.50 87 GLN A O 1
ATOM 717 N N . GLN A 1 88 ? -10.223 5.287 8.150 1.00 92.00 88 GLN A N 1
ATOM 718 C CA . GLN A 1 88 ? -11.379 5.192 7.254 1.00 92.00 88 GLN A CA 1
ATOM 719 C C . GLN A 1 88 ? -11.936 3.759 7.143 1.00 92.00 88 GLN A C 1
ATOM 721 O O . GLN A 1 88 ? -13.024 3.561 6.610 1.00 92.00 88 GLN A O 1
ATOM 726 N N . ALA A 1 89 ? -11.238 2.780 7.731 1.00 90.94 89 ALA A N 1
ATOM 727 C CA . ALA A 1 89 ? -11.547 1.354 7.691 1.00 90.94 89 ALA A CA 1
ATOM 728 C C . ALA A 1 89 ? -11.565 0.740 6.278 1.00 90.94 89 ALA A C 1
ATOM 730 O O . ALA A 1 89 ? -12.259 -0.249 6.037 1.00 90.94 89 ALA A O 1
ATOM 731 N N . ASP A 1 90 ? -10.737 1.262 5.372 1.00 92.12 90 ASP A N 1
ATOM 732 C CA . ASP A 1 90 ? -10.598 0.774 3.991 1.00 92.12 90 ASP A CA 1
ATOM 733 C C . ASP A 1 90 ? -10.164 -0.697 3.917 1.00 92.12 90 ASP A C 1
ATOM 735 O O . ASP A 1 90 ? -10.524 -1.428 2.998 1.00 92.12 90 ASP A O 1
ATOM 739 N N . PHE A 1 91 ? -9.396 -1.156 4.905 1.00 90.31 91 PHE A N 1
ATOM 740 C CA . PHE A 1 91 ? -8.927 -2.542 4.996 1.00 90.31 91 PHE A CA 1
ATOM 741 C C . PHE A 1 91 ? -9.985 -3.503 5.563 1.00 90.31 91 PHE A C 1
ATOM 743 O O . PHE A 1 91 ? -9.751 -4.708 5.671 1.00 90.31 91 PHE A O 1
ATOM 750 N N . GLY A 1 92 ? -11.145 -2.976 5.958 1.00 91.38 92 GLY A N 1
ATOM 751 C CA . GLY A 1 92 ? -12.232 -3.720 6.571 1.00 91.38 92 GLY A CA 1
ATOM 752 C C . GLY A 1 92 ? -12.093 -3.912 8.082 1.00 91.38 92 GLY A C 1
ATOM 753 O O . GLY A 1 92 ? -11.220 -3.357 8.756 1.00 91.38 92 GLY A O 1
ATOM 754 N N . TYR A 1 93 ? -13.001 -4.727 8.616 1.00 91.19 93 TYR A N 1
ATOM 755 C CA . TYR A 1 93 ? -13.203 -4.931 10.049 1.00 91.19 93 TYR A CA 1
ATOM 756 C C . TYR A 1 93 ? -13.017 -6.388 10.457 1.00 91.19 93 TYR A C 1
ATOM 758 O O . TYR A 1 93 ? -13.298 -7.301 9.676 1.00 91.19 93 TYR A O 1
ATOM 766 N N . CYS A 1 94 ? -12.584 -6.610 11.699 1.00 89.81 94 CYS A N 1
ATOM 767 C CA . CYS A 1 94 ? -12.450 -7.952 12.252 1.00 89.81 94 CYS A CA 1
ATOM 768 C C . CYS A 1 94 ? -13.775 -8.730 12.104 1.00 89.81 94 CYS A C 1
ATOM 770 O O . CYS A 1 94 ? -14.810 -8.262 12.581 1.00 89.81 94 CYS A O 1
ATOM 772 N N . PRO A 1 95 ? -13.761 -9.935 11.499 1.00 90.19 95 PRO A N 1
ATOM 773 C CA . PRO A 1 95 ? -14.976 -10.716 11.263 1.00 90.19 95 PRO A CA 1
ATOM 774 C C . PRO A 1 95 ? -15.531 -11.371 12.538 1.00 90.19 95 PRO A C 1
ATOM 776 O O . PRO A 1 95 ? -16.633 -11.921 12.525 1.00 90.19 95 PRO A O 1
ATOM 779 N N . HIS A 1 96 ? -14.776 -11.370 13.641 1.00 88.25 96 HIS A N 1
ATOM 780 C CA . HIS A 1 96 ? -15.227 -11.947 14.903 1.00 88.25 96 HIS A CA 1
ATOM 781 C C . HIS A 1 96 ? -16.142 -10.982 15.658 1.00 88.25 96 HIS A C 1
ATOM 783 O O . HIS A 1 96 ? -15.798 -9.830 15.895 1.00 88.25 96 HIS A O 1
ATOM 789 N N . VAL A 1 97 ? -17.274 -11.499 16.138 1.00 85.69 97 VAL A N 1
ATOM 790 C CA . VAL A 1 97 ? -18.297 -10.725 16.865 1.00 85.69 97 VAL A CA 1
ATOM 791 C C . VAL A 1 97 ? -17.726 -9.999 18.090 1.00 85.69 97 VAL A C 1
ATOM 793 O O . VAL A 1 97 ? -18.088 -8.861 18.361 1.00 85.69 97 VAL A O 1
ATOM 796 N N . TYR A 1 98 ? -16.790 -10.630 18.804 1.00 83.38 98 TYR A N 1
ATOM 797 C CA . TYR A 1 98 ? -16.169 -10.067 20.009 1.00 83.38 98 TYR A CA 1
ATOM 798 C C . TYR A 1 98 ? -15.102 -8.998 19.727 1.00 83.38 98 TYR A C 1
ATOM 800 O O . TYR A 1 98 ? -14.572 -8.421 20.669 1.00 83.38 98 TYR A O 1
ATOM 808 N N . CYS A 1 99 ? -14.772 -8.747 18.457 1.00 82.56 99 CYS A N 1
ATOM 809 C CA . CYS A 1 99 ? -13.893 -7.647 18.067 1.00 82.56 99 CYS A CA 1
ATOM 810 C C . CYS A 1 99 ? -14.628 -6.303 17.956 1.00 82.56 99 CYS A C 1
ATOM 812 O O . CYS A 1 99 ? -13.973 -5.305 17.680 1.00 82.56 99 CYS A O 1
ATOM 814 N N . GLU A 1 100 ? -15.962 -6.273 18.070 1.00 85.06 100 GLU A N 1
ATOM 815 C CA . GLU A 1 100 ? -16.761 -5.035 18.016 1.00 85.06 100 GLU A CA 1
ATOM 816 C C . GLU A 1 100 ? -16.477 -4.164 16.771 1.00 85.06 100 GLU A C 1
ATOM 818 O O . GLU A 1 100 ? -16.407 -2.943 16.852 1.00 85.06 100 GLU A O 1
ATOM 823 N N . ASN A 1 101 ? -16.319 -4.788 15.595 1.00 86.69 101 ASN A N 1
ATOM 824 C CA . ASN A 1 101 ? -15.959 -4.109 14.340 1.00 86.69 101 ASN A CA 1
ATOM 825 C C . ASN A 1 101 ? -14.661 -3.290 14.434 1.00 86.69 101 ASN A C 1
ATOM 827 O O . ASN A 1 101 ? -14.573 -2.173 13.930 1.00 86.69 101 ASN A O 1
ATOM 831 N N . GLN A 1 102 ? -13.627 -3.842 15.062 1.00 86.94 102 GLN A N 1
ATOM 832 C CA . GLN A 1 102 ? -12.316 -3.210 15.056 1.00 86.94 102 GLN A CA 1
ATOM 833 C C . GLN A 1 102 ? -11.721 -3.161 13.632 1.00 86.94 102 GLN A C 1
ATOM 835 O O . GLN A 1 102 ? -11.696 -4.203 12.965 1.00 86.94 102 GLN A O 1
ATOM 840 N N . PRO A 1 103 ? -11.217 -2.000 13.163 1.00 89.06 103 PRO A N 1
ATOM 841 C CA . PRO A 1 103 ? -10.535 -1.901 11.874 1.00 89.06 103 PRO A CA 1
ATOM 842 C C . PRO A 1 103 ? -9.259 -2.750 11.849 1.00 89.06 103 PRO A C 1
ATOM 844 O O . PRO A 1 103 ? -8.612 -2.974 12.877 1.00 89.06 103 PRO A O 1
ATOM 847 N N . MET A 1 104 ? -8.909 -3.248 10.666 1.00 88.06 104 MET A N 1
ATOM 848 C CA . MET A 1 104 ? -7.770 -4.146 10.459 1.00 88.06 104 MET A CA 1
ATOM 849 C C . MET A 1 104 ? -6.669 -3.493 9.630 1.00 88.06 104 MET A C 1
ATOM 851 O O . MET A 1 104 ? -6.881 -2.468 8.998 1.00 88.06 104 MET A O 1
ATOM 855 N N . LEU A 1 105 ? -5.484 -4.098 9.628 1.00 87.50 105 LEU A N 1
ATOM 856 C CA . LEU A 1 105 ? -4.364 -3.715 8.773 1.00 87.50 105 LEU A CA 1
ATOM 857 C C . LEU A 1 105 ? -3.944 -4.888 7.887 1.00 87.50 105 LEU A C 1
ATOM 859 O O . LEU A 1 105 ? -3.949 -6.028 8.366 1.00 87.50 105 LEU A O 1
ATOM 863 N N . PRO A 1 106 ? -3.543 -4.634 6.632 1.00 87.75 106 PRO A N 1
ATOM 864 C CA . PRO A 1 106 ? -2.948 -5.654 5.790 1.00 87.75 106 PRO A CA 1
ATOM 865 C C . PRO A 1 106 ? -1.578 -6.063 6.340 1.00 87.75 106 PRO A C 1
ATOM 867 O O . PRO A 1 106 ? -0.785 -5.228 6.775 1.00 87.75 106 PRO A O 1
ATOM 870 N N . VAL A 1 107 ? -1.326 -7.367 6.313 1.00 83.69 107 VAL A N 1
ATOM 871 C CA . VAL A 1 107 ? -0.067 -8.015 6.663 1.00 83.69 107 VAL A CA 1
ATOM 872 C C . VAL A 1 107 ? 0.247 -9.081 5.650 1.00 83.69 107 VAL A C 1
ATOM 874 O O . VAL A 1 107 ? -0.566 -9.968 5.415 1.00 83.69 107 VAL A O 1
ATOM 877 N N . GLY A 1 108 ? 1.439 -9.061 5.084 1.00 79.75 108 GLY A N 1
ATOM 878 C CA . GLY A 1 108 ? 1.942 -10.266 4.450 1.00 79.75 108 GLY A CA 1
ATOM 879 C C . GLY A 1 108 ? 2.863 -11.041 5.392 1.00 79.75 108 GLY A C 1
ATOM 880 O O . GLY A 1 108 ? 3.417 -10.508 6.358 1.00 79.75 108 GLY A O 1
ATOM 881 N N . LEU A 1 109 ? 2.956 -12.341 5.134 1.00 77.25 109 LEU A N 1
ATOM 882 C CA . LEU A 1 109 ? 3.658 -13.300 5.989 1.00 77.25 109 LEU A CA 1
ATOM 883 C C . LEU A 1 109 ? 5.015 -13.749 5.437 1.00 77.25 109 LEU A C 1
ATOM 885 O O . LEU A 1 109 ? 5.691 -14.539 6.092 1.00 77.25 109 LEU A O 1
ATOM 889 N N . SER A 1 110 ? 5.387 -13.294 4.245 1.00 79.38 110 SER A N 1
ATOM 890 C CA . SER A 1 110 ? 6.663 -13.584 3.589 1.00 79.38 110 SER A CA 1
ATOM 891 C C . SER A 1 110 ? 7.053 -12.355 2.790 1.00 79.38 110 SER A C 1
ATOM 893 O O . SER A 1 110 ? 6.184 -11.730 2.219 1.00 79.38 110 SER A O 1
ATOM 895 N N . ASP A 1 111 ? 8.326 -12.000 2.721 1.00 74.06 111 ASP A N 1
ATOM 896 C CA . ASP A 1 111 ? 8.828 -10.937 1.846 1.00 74.06 111 ASP A CA 1
ATOM 897 C C . ASP A 1 111 ? 9.086 -11.420 0.405 1.00 74.06 111 ASP A C 1
ATOM 899 O O . ASP A 1 111 ? 9.507 -10.636 -0.449 1.00 74.06 111 ASP A O 1
ATOM 903 N N . ILE A 1 112 ? 8.811 -12.698 0.121 1.00 78.56 112 ILE A N 1
ATOM 904 C CA . ILE A 1 112 ? 9.010 -13.332 -1.181 1.00 78.56 112 ILE A CA 1
ATOM 905 C C . ILE A 1 112 ? 7.683 -13.339 -1.966 1.00 78.56 112 ILE A C 1
ATOM 907 O O . ILE A 1 112 ? 6.704 -13.958 -1.527 1.00 78.56 112 ILE A O 1
ATOM 911 N N . PRO A 1 113 ? 7.628 -12.704 -3.156 1.00 76.88 113 PRO A N 1
ATOM 912 C CA . PRO A 1 113 ? 6.445 -12.738 -4.012 1.00 76.88 113 PRO A CA 1
ATOM 913 C C . PRO A 1 113 ? 6.019 -14.171 -4.354 1.00 76.88 113 PRO A C 1
ATOM 915 O O . PRO A 1 113 ? 6.839 -15.016 -4.707 1.00 76.88 113 PRO A O 1
ATOM 918 N N . GLY A 1 114 ? 4.717 -14.442 -4.274 1.00 78.12 114 GLY A N 1
ATOM 919 C CA . GLY A 1 114 ? 4.127 -15.745 -4.607 1.00 78.12 114 GLY A CA 1
ATOM 920 C C . GLY A 1 114 ? 4.078 -16.762 -3.461 1.00 78.12 114 GLY A C 1
ATOM 921 O O . GLY A 1 114 ? 3.361 -17.752 -3.586 1.00 78.12 114 GLY A O 1
ATOM 922 N N . GLU A 1 115 ? 4.768 -16.535 -2.338 1.00 80.50 115 GLU A N 1
ATOM 923 C CA . GLU A 1 115 ? 4.783 -17.501 -1.226 1.00 80.50 115 GLU A CA 1
ATOM 924 C C . GLU A 1 115 ? 3.547 -17.430 -0.325 1.00 80.50 115 GLU A C 1
ATOM 926 O O . GLU A 1 115 ? 3.051 -18.453 0.151 1.00 80.50 115 GLU A O 1
ATOM 931 N N . ALA A 1 116 ? 3.042 -16.225 -0.073 1.00 76.94 116 ALA A N 1
ATOM 932 C CA . ALA A 1 116 ? 1.874 -16.002 0.764 1.00 76.94 116 ALA A CA 1
ATOM 933 C C . ALA A 1 116 ? 1.032 -14.853 0.213 1.00 76.94 116 ALA A C 1
ATOM 935 O O . ALA A 1 116 ? 1.555 -13.897 -0.352 1.00 76.94 116 ALA A O 1
ATOM 936 N N . MET A 1 117 ? -0.284 -14.945 0.393 1.00 79.81 117 MET A N 1
ATOM 937 C CA . MET A 1 117 ? -1.192 -13.828 0.140 1.00 79.81 117 MET A CA 1
ATOM 938 C C . MET A 1 117 ? -1.252 -12.906 1.358 1.00 79.81 117 MET A C 1
ATOM 940 O O . MET A 1 117 ? -1.027 -13.349 2.493 1.00 79.81 117 MET A O 1
ATOM 944 N N . VAL A 1 118 ? -1.632 -11.650 1.115 1.00 81.50 118 VAL A N 1
ATOM 945 C CA . VAL A 1 118 ? -1.938 -10.690 2.175 1.00 81.50 118 VAL A CA 1
ATOM 946 C C . VAL A 1 118 ? -3.028 -11.247 3.097 1.00 81.50 118 VAL A C 1
ATOM 948 O O . VAL A 1 118 ? -4.000 -11.874 2.672 1.00 81.50 118 VAL A O 1
ATOM 951 N N . LYS A 1 119 ? -2.851 -11.036 4.393 1.00 85.50 119 LYS A N 1
ATOM 952 C CA . LYS A 1 119 ? -3.815 -11.321 5.451 1.00 85.50 119 LYS A CA 1
ATOM 953 C C . LYS A 1 119 ? -4.177 -10.027 6.157 1.00 85.50 119 LYS A C 1
ATOM 955 O O . LYS A 1 119 ? -3.512 -9.013 6.001 1.00 85.50 119 LYS A O 1
ATOM 960 N N . LEU A 1 120 ? -5.235 -10.070 6.955 1.00 85.88 120 LEU A N 1
ATOM 961 C CA . LEU A 1 120 ? -5.674 -8.932 7.751 1.00 85.88 120 LEU A CA 1
ATOM 962 C C . LEU A 1 120 ? -5.397 -9.215 9.224 1.00 85.88 120 LEU A C 1
ATOM 964 O O . LEU A 1 120 ? -5.722 -10.286 9.741 1.00 85.88 120 LEU A O 1
ATOM 968 N N . TYR A 1 121 ? -4.763 -8.255 9.886 1.00 84.56 121 TYR A N 1
ATOM 969 C CA . TYR A 1 121 ? -4.448 -8.293 11.303 1.00 84.56 121 TYR A CA 1
ATOM 970 C C . TYR A 1 121 ? -5.284 -7.257 12.051 1.00 84.56 121 TYR A C 1
ATOM 972 O O . TYR A 1 121 ? -5.343 -6.093 11.662 1.00 84.56 121 TYR A O 1
ATOM 980 N N . TYR A 1 122 ? -5.875 -7.667 13.170 1.00 81.88 122 TYR A N 1
ATOM 981 C CA . TYR A 1 122 ? -6.484 -6.766 14.144 1.00 81.88 122 TYR A CA 1
ATOM 982 C C . TYR A 1 122 ? -5.709 -6.847 15.460 1.00 81.88 122 TYR A C 1
ATOM 984 O O . TYR A 1 122 ? -5.155 -7.892 15.809 1.00 81.88 122 TYR A O 1
ATOM 992 N N . HIS A 1 123 ? -5.658 -5.743 16.201 1.00 72.56 123 HIS A N 1
ATOM 993 C CA . HIS A 1 123 ? -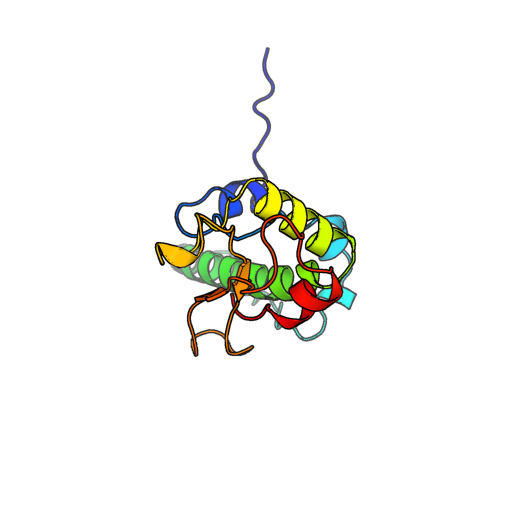4.958 -5.693 17.478 1.00 72.56 123 HIS A CA 1
ATOM 994 C C . HIS A 1 123 ? -5.926 -5.947 18.642 1.00 72.56 123 HIS A C 1
ATOM 996 O O . HIS A 1 123 ? -6.715 -5.066 18.938 1.00 72.56 123 HIS A O 1
ATOM 1002 N N . PRO A 1 124 ? -5.820 -7.041 19.412 1.00 66.62 124 PRO A N 1
ATOM 1003 C CA . PRO A 1 124 ? -6.787 -7.351 20.476 1.00 66.62 124 PRO A CA 1
ATOM 1004 C C . PRO A 1 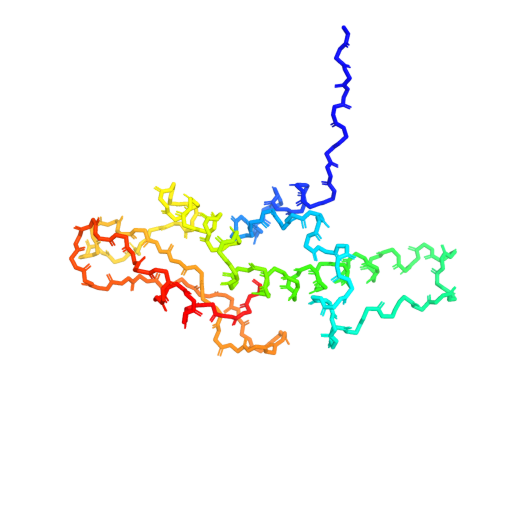124 ? -6.841 -6.362 21.661 1.00 66.62 124 PRO A C 1
ATOM 1006 O O . PRO A 1 124 ? -7.592 -6.584 22.606 1.00 66.62 124 PRO A O 1
ATOM 1009 N N . GLY A 1 125 ? -5.991 -5.329 21.681 1.00 62.62 125 GLY A N 1
ATOM 1010 C CA . GLY A 1 125 ? -5.978 -4.306 22.729 1.00 62.62 125 GLY A CA 1
ATOM 1011 C C . GLY A 1 125 ? -7.025 -3.212 22.525 1.00 62.62 125 GLY A C 1
ATOM 1012 O O . GLY A 1 125 ? -7.574 -3.062 21.440 1.00 62.62 125 GLY A O 1
ATOM 1013 N N . GLN A 1 126 ? -7.273 -2.489 23.616 1.00 53.91 126 GLN A N 1
ATOM 1014 C CA . GLN A 1 126 ? -8.452 -1.672 23.906 1.00 53.91 126 GLN A CA 1
ATOM 1015 C C . GLN A 1 126 ? -9.030 -0.888 22.718 1.00 53.91 126 GLN A C 1
ATOM 1017 O O . GLN A 1 126 ? -8.335 -0.202 21.969 1.00 53.91 126 GLN A O 1
ATOM 1022 N N . HIS A 1 127 ? -10.351 -0.998 22.603 1.00 55.94 127 HIS A N 1
ATOM 1023 C CA . HIS A 1 127 ? -11.200 -0.333 21.627 1.00 55.94 127 HIS A CA 1
ATOM 1024 C C . HIS A 1 127 ? -10.838 1.156 21.468 1.00 55.94 127 HIS A C 1
ATOM 1026 O O . HIS A 1 127 ? -10.828 1.908 22.441 1.00 55.94 127 HIS A O 1
ATOM 1032 N N . GLY A 1 128 ? -10.574 1.592 20.234 1.00 56.66 128 GLY A N 1
ATOM 1033 C CA . GLY A 1 128 ? -10.315 3.000 19.908 1.00 56.66 128 GLY A CA 1
ATOM 1034 C C . GLY A 1 128 ? -8.857 3.460 20.007 1.00 56.66 128 GLY A C 1
ATOM 1035 O O . GLY A 1 128 ? -8.575 4.600 19.643 1.00 56.66 128 GLY A O 1
ATOM 1036 N N . GLU A 1 129 ? -7.916 2.608 20.425 1.00 59.34 129 GLU A N 1
ATOM 1037 C CA . GLU A 1 129 ? -6.494 2.939 20.305 1.00 59.34 129 GLU A CA 1
ATOM 1038 C C . GLU A 1 129 ? -6.006 2.668 18.877 1.00 59.34 129 GLU A C 1
ATOM 1040 O O . GLU A 1 129 ? -5.935 1.525 18.416 1.00 59.34 129 GLU A O 1
ATOM 1045 N N . THR A 1 130 ? -5.641 3.729 18.155 1.00 62.03 130 THR A N 1
ATOM 1046 C CA . THR A 1 130 ? -4.878 3.595 16.909 1.00 62.03 130 THR A CA 1
ATOM 1047 C C . THR A 1 130 ? -3.567 2.866 17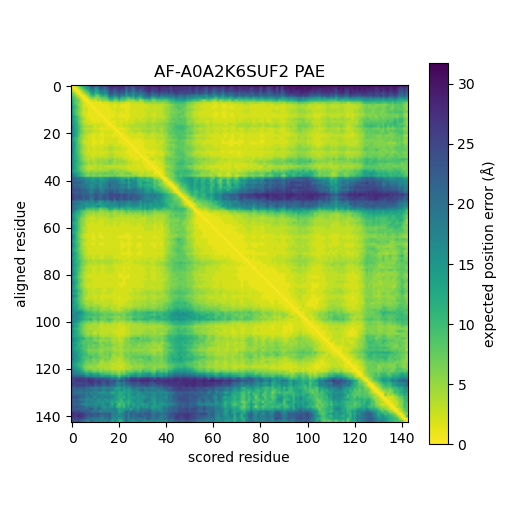.215 1.00 62.03 130 THR A C 1
ATOM 1049 O O . THR A 1 130 ? -2.833 3.319 18.103 1.00 62.03 130 THR A O 1
ATOM 1052 N N . PRO A 1 131 ? -3.233 1.767 16.508 1.00 62.91 131 PRO A N 1
ATOM 1053 C CA . PRO A 1 131 ? -1.954 1.097 16.679 1.00 62.91 131 PRO A CA 1
ATOM 1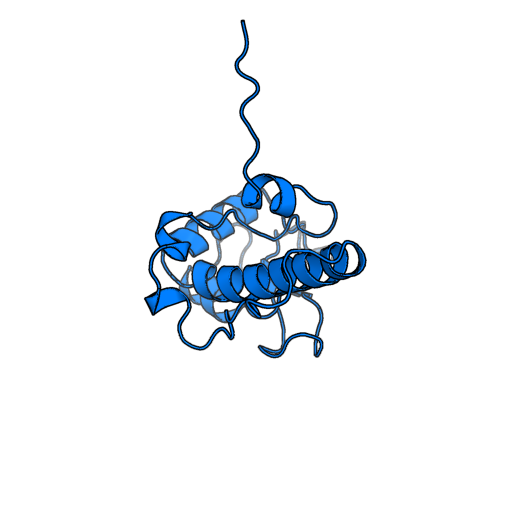054 C C . PRO A 1 131 ? -0.819 2.110 16.535 1.00 62.91 131 PRO A C 1
ATOM 1056 O O . PRO A 1 131 ? -0.835 2.946 15.631 1.00 62.91 131 PRO A O 1
ATOM 1059 N N . SER A 1 132 ? 0.175 2.054 17.424 1.00 63.62 132 SER A N 1
ATOM 1060 C CA . SER A 1 132 ? 1.340 2.927 17.289 1.00 63.62 132 SER A CA 1
ATOM 1061 C C . SER A 1 132 ? 2.023 2.687 15.940 1.00 63.62 132 SER A C 1
ATOM 1063 O O . SER A 1 132 ? 2.029 1.564 15.433 1.00 63.62 132 SER A O 1
ATOM 1065 N N . LEU A 1 133 ? 2.647 3.722 15.371 1.00 60.62 133 LEU A N 1
ATOM 1066 C CA . LEU A 1 133 ? 3.350 3.627 14.083 1.00 60.62 133 LEU A CA 1
ATOM 1067 C C . LEU A 1 133 ? 4.372 2.470 14.061 1.00 60.62 133 LEU A C 1
ATOM 1069 O O . LEU A 1 133 ? 4.474 1.726 13.091 1.00 60.62 133 LEU A O 1
ATOM 1073 N N . LEU A 1 134 ? 5.046 2.233 15.190 1.00 53.44 134 LEU A N 1
ATOM 1074 C CA . LEU A 1 134 ? 5.969 1.108 15.388 1.00 53.44 134 LEU A CA 1
ATOM 1075 C C . LEU A 1 134 ? 5.301 -0.272 15.285 1.00 53.44 134 LEU A C 1
ATOM 1077 O O . LEU A 1 134 ? 5.969 -1.262 14.992 1.00 53.44 134 LEU A O 1
ATOM 1081 N N . LYS A 1 135 ? 4.004 -0.365 15.590 1.00 60.69 135 LYS A N 1
ATOM 1082 C CA . LYS A 1 135 ? 3.227 -1.599 15.478 1.00 60.69 135 LYS A CA 1
ATOM 1083 C C . LYS A 1 135 ? 2.806 -1.838 14.033 1.00 60.69 135 LYS A C 1
ATOM 1085 O O . LYS A 1 135 ? 2.968 -2.954 13.563 1.00 60.69 135 LYS A O 1
ATOM 1090 N N . ILE A 1 136 ? 2.398 -0.786 13.322 1.00 60.53 136 ILE A N 1
ATOM 1091 C CA . ILE A 1 136 ? 2.076 -0.832 11.887 1.00 60.53 136 ILE A CA 1
ATOM 1092 C C . ILE A 1 136 ? 3.309 -1.261 11.068 1.00 60.53 136 ILE A C 1
ATOM 1094 O O . ILE A 1 136 ? 3.214 -2.171 10.252 1.00 60.53 136 ILE A O 1
ATOM 1098 N N . GLN A 1 137 ? 4.497 -0.725 11.373 1.00 55.66 137 GLN A N 1
ATOM 1099 C CA . GLN A 1 137 ? 5.758 -1.101 10.704 1.00 55.66 137 GLN A CA 1
ATOM 1100 C C . GLN A 1 137 ? 6.132 -2.587 10.834 1.00 55.66 137 GLN A C 1
ATOM 1102 O O . GLN A 1 137 ? 6.825 -3.124 9.974 1.00 55.66 137 GLN A O 1
ATOM 1107 N N . LYS A 1 138 ? 5.703 -3.258 11.910 1.00 51.41 138 LYS A N 1
ATOM 1108 C CA . LYS A 1 138 ? 6.000 -4.681 12.162 1.00 51.41 138 LYS A CA 1
ATOM 1109 C C . LYS A 1 138 ? 5.008 -5.637 11.499 1.00 51.41 138 LYS A C 1
ATOM 1111 O O . LYS A 1 138 ? 5.216 -6.843 11.577 1.00 51.41 138 LYS A O 1
ATOM 1116 N N . ILE A 1 139 ? 3.921 -5.102 10.945 1.00 51.03 139 ILE A N 1
ATOM 1117 C CA . ILE A 1 139 ? 2.762 -5.860 10.472 1.00 51.03 139 ILE A CA 1
ATOM 1118 C C . ILE A 1 139 ? 2.651 -5.802 8.942 1.00 51.03 139 ILE A C 1
ATOM 1120 O O . ILE A 1 139 ? 1.801 -6.473 8.411 1.00 51.03 139 ILE A O 1
ATOM 1124 N N . SER A 1 140 ? 3.512 -5.118 8.187 1.00 46.38 140 SER A N 1
ATOM 1125 C CA . SER A 1 140 ? 3.615 -5.423 6.742 1.00 46.38 140 SER A CA 1
ATOM 1126 C C . SER A 1 140 ? 4.361 -6.771 6.571 1.00 46.38 140 SER A C 1
ATOM 1128 O O . SER A 1 140 ? 5.026 -7.163 7.522 1.00 46.38 140 SER A O 1
ATOM 1130 N N . TRP A 1 141 ? 4.202 -7.636 5.554 1.00 49.66 141 TRP A N 1
ATOM 1131 C CA . TRP A 1 141 ? 4.958 -7.586 4.283 1.00 49.66 141 TRP A CA 1
ATOM 1132 C C . TRP A 1 141 ? 4.571 -8.693 3.283 1.00 49.66 141 TRP A C 1
ATOM 1134 O O . TRP A 1 141 ? 4.623 -9.860 3.653 1.00 49.66 141 TRP A O 1
ATOM 1144 N N . ALA A 1 142 ? 4.336 -8.287 2.025 1.00 46.06 142 ALA A N 1
ATOM 1145 C CA . ALA A 1 142 ? 3.851 -8.954 0.796 1.00 46.06 142 ALA A CA 1
ATOM 1146 C C . ALA A 1 142 ? 2.325 -8.986 0.676 1.00 46.06 142 ALA A C 1
ATOM 1148 O O . ALA A 1 142 ? 1.649 -9.804 1.298 1.00 46.06 142 ALA A O 1
ATOM 1149 N N . TRP A 1 143 ? 1.710 -8.084 -0.080 1.00 51.19 143 TRP A N 1
ATOM 1150 C CA . TRP A 1 143 ? 2.066 -7.569 -1.408 1.00 51.19 143 TRP A CA 1
ATOM 1151 C C . TRP A 1 143 ? 1.916 -6.051 -1.489 1.00 51.19 143 TRP A C 1
ATOM 1153 O O . TRP A 1 143 ? 1.080 -5.521 -0.724 1.00 51.19 143 TRP A O 1
#

Nearest PDB structures (foldseek):
  1rqf-assembly2_D  TM=9.163E-01  e=7.613E-16  Xenopus laevis
  4md9-assembly3_O  TM=9.324E-01  e=3.959E-15  Homo sapiens
  1jwh-assembly1_C  TM=8.976E-01  e=1.264E-15  Homo sapiens
  4md9-assembly4_J  TM=9.172E-01  e=6.172E-15  Homo sapiens
  4md8-assembly1_A  TM=8.108E-01  e=2.884E-15  Homo sapiens

Radius of gyration: 17.34 Å; Cα contacts (8 Å, |Δi|>4): 151; chains: 1; bounding box: 37×41×54 Å

=== Feature glossary ===
Key to the feature types in this record:

pLDDT. pLDDT is the predicted lDDT-Cα score: AlphaFold's confidence that the local environment of each residue (all inter-atomic distances within 15 Å) is correctly placed. It is a per-residue number between 0 and 100, with higher meaning more reliable.

Radius of gyration, Cα contacts, bounding box. The geometric summary reports three shape descriptors. Rg (radius of gyration) measures how spread out the Cα atoms are about their centre of mass; compact globular proteins have small Rg, elongated or unfolded ones large. Cα contacts (<8 Å, |i−j|>4) count long-range residue pairs in spatial proximity — high for tightly packed folds, near zero for rods or random coil. The bounding-box extents give the protein's footprint along x, y, z in Å.

Backbone torsions (φ/ψ). Backbone dihedral angles. Every residue except chain termini has a φ (preceding-C → N → Cα → C) and a ψ (N → Cα → C → next-N). They are reported in degrees following the IUPAC sign convention. Secondary structure is essentially a statement about which (φ, ψ) basin each residue occupies.

Contact-map, Ramachandran, and PAE plots. Plot images: a contact map (which residues are close in 3D, as an N×N binary image), a Ramachandran scatter (backbone torsion angles, revealing secondary-structure composition at a glance), and — for AlphaFold structures — a PAE heatmap (pairwise prediction confidence).

Predicted aligned error. Predicted Aligned Error (PAE) is an AlphaFold confidence matrix: entry (i, j) is the expected error in the position of residue j, in ångströms, when the prediction is superimposed on the true structure at residue i. Low PAE within a block of residues means that block is internally rigid and well-predicted; high PAE between two blocks means their relative placement is uncertain even if each block individually is confident.

Secondary structure (3-state, P-SEA). Three-state secondary structure (P-SEA) collapses the eight DSSP classes into helix (a), strand (b), and coil (c). P-SEA assigns these from Cα geometry alone — distances and angles — without requiring backbone oxygens, so it works on any Cα trace.

Solvent-accessible surface area. Solvent-accessible surface area (SASA) is the area in Å² traced out by the centre of a 1.4 Å probe sphere (a water molecule) rolled over the protein's van der Waals surface (Shrake–Rupley / Lee–Richards construction). Buried residues have near-zero SASA; fully exposed residues can exceed 200 Å². The total SASA scales roughly with the number of surface residues.

Foldseek 3Di. The Foldseek 3Di string encodes local tertiary geometry as a 20-letter alphabet — one character per residue — derived from the relative positions of nearby Cα atoms. Unlike the amino-acid sequence, 3Di is a direct func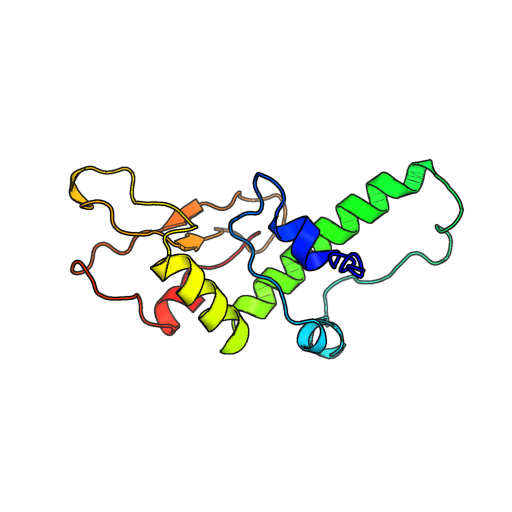tion of the 3D structure, so two proteins with the same fold have similar 3Di strings even at low sequence identity.

B-factor. For experimental (PDB) structures, the B-factor (temperature factor) quantifies the positional spread of each atom in the crystal — a combination of thermal vibration and static disorder — in units of Å². High B-factors mark flexible loops or poorly resolved regions; low B-factors mark the rigid, well-ordered core.

mmCIF coordinates. The mmCIF block holds the 3D Cartesian coordinates of each backbone atom (N, Cα, C, O) in ångströms. mmCIF is the PDB's canonical archive format — a tagged-loop text representation of the atomic model.

InterPro / GO / CATH / organism. Functional annotations link the protein to curated databases. InterPro entries identify conserved domains and families by matching the sequence against member-database signatures (Pfam, PROSITE, CDD, …). Gene Ontology (GO) terms describe molecular function, biological process, and cellular component in a controlled vocabulary. CATH places the structure in a hierarchical fold classification (Class/Architecture/Topology/Homologous-superfamily). The organism is the source species.

Rendered structure images. Structure images are PyMOL renders from six orthogonal camera directions. Cartoon representation draws helices as coils and strands as arrows; sticks shows the backbone as bonds; surface shows the solvent-excluded envelope. Rainbow coloring maps sequence position to hue (blue→red, N→C); chain coloring assigns a distinct color per polypeptide.

Sequence. This is the polypeptide sequence — one letter per residue, N-terminus first. Length ranges from a few dozen residues for small domains to over a thousand for large multi-domain proteins.

Secondary structure (8-state, DSSP). The SS8 string is DSSP's per-residue secondary-structure call. α-helix (H) means an i→i+4 H-bond ladder; β-strand (E) means the residue participates in a β-sheet; 3₁₀ (G) and π (I) are tighter and wider helices; T/S are turns/bends; '-' is loop.

Nearest PDB structures. Structural nearest neighbors (via Foldseek easy-search vs the PDB). Reported per hit: target PDB id, E-value, and alignment TM-score. A TM-score above ~0.5 is the conventional threshold for 'same fold'.